Protein AF-A0A3M7LGT8-F1 (afdb_monomer)

Organism: NCBI:txid2305228

Foldseek 3Di:
DEDEQDQEQDPPPCNVVVLVVVLVVVVPDPDDEYEYECPNHPYHDPVVVVVVVVSVVVCVVVVHHYYYHD

Secondary structure (DSSP, 8-state):
-EEE--SEE-TTTHHHHHHHHHHHHHHT--S--EEEE-TT--EE-HHHHHHHHHHHHHHHHTT--EEEE-

Mean predicted aligned error: 5.45 Å

Solvent-accessible surface area (backbone atoms only — not comparable to full-atom values): 4019 Å² total; per-residue (Å²): 86,81,45,76,53,58,47,60,35,37,81,78,61,60,32,50,51,50,56,50,53,55,46,61,56,49,74,74,59,78,96,60,54,37,34,43,34,39,71,62,48,79,41,71,39,68,72,56,49,52,52,51,49,56,49,51,53,52,35,51,75,69,73,48,53,70,46,84,42,106

Structure (mmCIF, N/CA/C/O backbone):
data_AF-A0A3M7LGT8-F1
#
_entry.id   AF-A0A3M7LGT8-F1
#
loop_
_atom_site.group_PDB
_atom_site.id
_atom_site.type_symbol
_atom_site.label_atom_id
_atom_site.label_alt_id
_atom_site.label_comp_id
_atom_site.label_asym_id
_atom_site.label_entity_id
_atom_site.label_seq_id
_atom_site.pdbx_PDB_ins_code
_atom_site.Cartn_x
_atom_site.Cartn_y
_atom_site.Cartn_z
_atom_site.occupancy
_atom_site.B_iso_or_equiv
_atom_site.auth_seq_id
_atom_site.auth_comp_id
_atom_site.auth_asym_id
_atom_site.auth_atom_id
_atom_site.pdbx_PDB_model_num
ATOM 1 N N . MET A 1 1 ? 2.005 4.203 14.030 1.00 81.00 1 MET A N 1
ATOM 2 C CA . MET A 1 1 ? 3.193 3.669 13.323 1.00 81.00 1 MET A CA 1
ATOM 3 C C . MET A 1 1 ? 3.300 4.291 11.935 1.00 81.00 1 MET A C 1
ATOM 5 O O . MET A 1 1 ? 2.265 4.506 11.319 1.00 81.00 1 MET A O 1
ATOM 9 N N . ILE A 1 2 ? 4.508 4.596 11.443 1.00 83.31 2 ILE A N 1
ATOM 10 C CA . ILE A 1 2 ? 4.721 5.185 10.106 1.00 83.31 2 ILE A CA 1
ATOM 11 C C . ILE A 1 2 ? 5.456 4.180 9.220 1.00 83.31 2 ILE A C 1
ATOM 13 O O . ILE A 1 2 ? 6.501 3.666 9.611 1.00 83.31 2 ILE A O 1
ATOM 17 N N . PHE A 1 3 ? 4.929 3.955 8.021 1.00 82.06 3 PHE A N 1
ATOM 18 C CA . PHE A 1 3 ? 5.515 3.105 6.997 1.00 82.06 3 PHE A CA 1
ATOM 19 C C . PHE A 1 3 ? 5.873 3.921 5.757 1.00 82.06 3 PHE A C 1
ATOM 21 O O . PHE A 1 3 ? 4.993 4.429 5.061 1.00 82.06 3 PHE A O 1
ATOM 28 N N . SER A 1 4 ? 7.166 4.021 5.469 1.00 84.62 4 SER A N 1
ATOM 29 C CA . SER A 1 4 ? 7.673 4.756 4.309 1.00 84.62 4 SER A CA 1
ATOM 30 C C . SER A 1 4 ? 7.722 3.865 3.075 1.00 84.62 4 SER A C 1
ATOM 32 O O . SER A 1 4 ? 8.537 2.946 3.016 1.00 84.62 4 SER A O 1
ATOM 34 N N . LEU A 1 5 ? 6.899 4.161 2.069 1.00 84.12 5 LEU A N 1
ATOM 35 C CA . LEU A 1 5 ? 6.909 3.402 0.823 1.00 84.12 5 LEU A CA 1
ATOM 36 C C . LEU A 1 5 ? 8.174 3.689 -0.009 1.00 84.12 5 LEU A C 1
ATOM 38 O O . LEU A 1 5 ? 8.710 4.804 0.014 1.00 84.12 5 LEU A O 1
ATOM 42 N N . PRO A 1 6 ? 8.669 2.698 -0.774 1.00 83.38 6 PRO A N 1
ATOM 43 C CA . PRO A 1 6 ? 9.846 2.877 -1.612 1.00 83.38 6 PRO A CA 1
ATOM 44 C C . PRO A 1 6 ? 9.565 3.825 -2.785 1.00 83.38 6 PRO A C 1
ATOM 46 O O . PRO A 1 6 ? 8.454 3.897 -3.302 1.00 83.38 6 PRO A O 1
ATOM 49 N N . ILE A 1 7 ? 10.615 4.492 -3.278 1.00 85.25 7 ILE A N 1
ATOM 50 C CA . ILE A 1 7 ? 10.537 5.446 -4.401 1.00 85.25 7 ILE A CA 1
ATOM 51 C C . ILE A 1 7 ? 9.889 4.864 -5.667 1.00 85.25 7 ILE A C 1
ATOM 53 O O . ILE A 1 7 ? 9.238 5.585 -6.422 1.00 85.25 7 ILE A O 1
ATOM 57 N N . SER A 1 8 ? 10.052 3.560 -5.906 1.00 83.25 8 SER A N 1
ATOM 58 C CA . SER A 1 8 ? 9.403 2.847 -7.002 1.00 83.25 8 SER A CA 1
ATOM 59 C C . SER A 1 8 ? 8.850 1.515 -6.507 1.00 83.25 8 SER A C 1
ATOM 61 O O . SER A 1 8 ? 9.603 0.623 -6.120 1.00 83.25 8 SER A O 1
ATOM 63 N N . VAL A 1 9 ? 7.526 1.383 -6.537 1.00 80.38 9 VAL A N 1
ATOM 64 C CA . VAL A 1 9 ? 6.798 0.170 -6.164 1.00 80.38 9 VAL A CA 1
ATOM 65 C C . VAL A 1 9 ? 6.538 -0.629 -7.444 1.00 80.38 9 VAL A C 1
ATOM 67 O O . VAL A 1 9 ? 5.625 -0.323 -8.214 1.00 80.38 9 VAL A O 1
ATOM 70 N N . ARG A 1 10 ? 7.400 -1.617 -7.710 1.00 82.00 10 ARG A N 1
ATOM 71 C CA . ARG A 1 1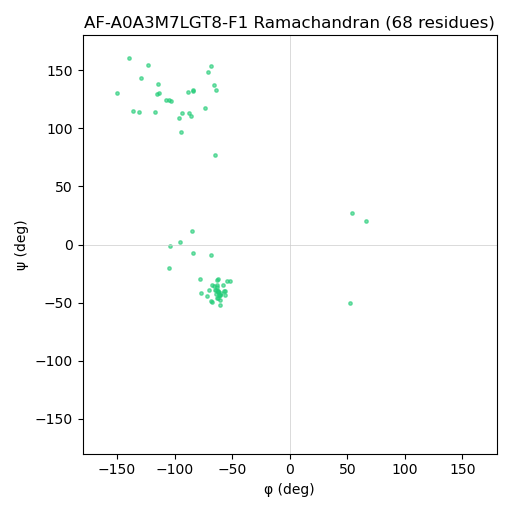0 ? 7.371 -2.484 -8.903 1.00 82.00 10 ARG A CA 1
ATOM 72 C C . ARG A 1 10 ? 7.276 -3.953 -8.514 1.00 82.00 10 ARG A C 1
ATOM 74 O O . ARG A 1 10 ? 7.734 -4.354 -7.446 1.00 82.00 10 ARG A O 1
ATOM 81 N N . SER A 1 11 ? 6.732 -4.756 -9.425 1.00 65.75 11 SER A N 1
ATOM 82 C CA . SER A 1 11 ? 6.580 -6.210 -9.256 1.00 65.75 11 SER A CA 1
ATOM 83 C C . SER A 1 11 ? 7.908 -6.969 -9.264 1.00 65.75 11 SER A C 1
ATOM 85 O O . SER A 1 11 ? 7.925 -8.153 -8.947 1.00 65.75 11 SER A O 1
ATOM 87 N N . GLU A 1 12 ? 9.018 -6.305 -9.607 1.00 68.94 12 GLU A N 1
ATOM 88 C CA . GLU A 1 12 ? 10.379 -6.835 -9.501 1.00 68.94 12 GLU A CA 1
ATOM 89 C C . GLU A 1 12 ? 10.740 -7.064 -8.025 1.00 68.94 12 GLU A C 1
ATOM 91 O O . GLU A 1 12 ? 11.423 -6.251 -7.413 1.00 68.94 12 GLU A O 1
ATOM 96 N N . VAL A 1 13 ? 10.215 -8.159 -7.465 1.00 55.38 13 VAL A N 1
ATOM 97 C CA . VAL A 1 13 ? 10.448 -8.822 -6.167 1.00 55.38 13 VAL A CA 1
ATOM 98 C C . VAL A 1 13 ? 10.349 -7.934 -4.918 1.00 55.38 13 VAL A C 1
ATOM 100 O O . VAL A 1 13 ? 9.620 -8.261 -3.989 1.00 55.38 13 VAL A O 1
ATOM 103 N N . ARG A 1 14 ? 11.028 -6.789 -4.869 1.00 61.12 14 ARG A N 1
ATOM 104 C CA . ARG A 1 14 ? 11.088 -5.894 -3.712 1.00 61.12 14 ARG A CA 1
ATOM 105 C C . ARG A 1 14 ? 9.772 -5.174 -3.436 1.00 61.12 14 ARG A C 1
ATOM 107 O O . ARG A 1 14 ? 9.427 -5.048 -2.274 1.00 61.12 14 ARG A O 1
ATOM 114 N N . GLY A 1 15 ? 9.030 -4.719 -4.450 1.00 60.34 15 GLY A N 1
ATOM 115 C CA . GLY A 1 15 ? 7.789 -3.961 -4.222 1.00 60.34 15 GLY A CA 1
ATOM 116 C C . GLY A 1 15 ? 6.642 -4.826 -3.699 1.00 60.34 15 GLY A C 1
ATOM 117 O O . GLY A 1 15 ? 5.982 -4.445 -2.737 1.00 60.34 15 GLY A O 1
ATOM 118 N N . TYR A 1 16 ? 6.443 -6.009 -4.289 1.00 65.94 16 TYR A N 1
ATOM 119 C CA . TYR A 1 16 ? 5.428 -6.963 -3.831 1.00 65.94 16 TYR A CA 1
ATOM 120 C C . TYR A 1 16 ? 5.772 -7.537 -2.455 1.00 65.94 16 TYR A C 1
ATOM 122 O O . TYR A 1 16 ? 4.942 -7.473 -1.556 1.00 65.94 16 TYR A O 1
ATOM 130 N N . ASN A 1 17 ? 7.005 -8.023 -2.259 1.00 69.69 17 ASN A N 1
ATOM 131 C CA . ASN A 1 17 ? 7.404 -8.590 -0.970 1.00 69.69 17 ASN A CA 1
ATOM 132 C C . ASN A 1 17 ? 7.368 -7.543 0.145 1.00 69.69 17 ASN A C 1
ATOM 134 O O . ASN A 1 17 ? 6.965 -7.876 1.249 1.00 69.69 17 ASN A O 1
ATOM 138 N N . TYR A 1 18 ? 7.726 -6.285 -0.146 1.00 70.62 18 TYR A N 1
ATOM 139 C CA . TYR A 1 18 ? 7.595 -5.189 0.814 1.00 70.62 18 TYR A CA 1
ATOM 140 C C . TYR A 1 18 ? 6.134 -4.939 1.190 1.00 70.62 18 TYR A C 1
ATOM 142 O O . TYR A 1 18 ? 5.823 -4.813 2.367 1.00 70.62 18 TYR A O 1
ATOM 150 N N . LEU A 1 19 ? 5.220 -4.894 0.214 1.00 73.31 19 LEU A N 1
ATOM 151 C CA . LEU A 1 19 ? 3.793 -4.736 0.501 1.00 73.31 19 LEU A CA 1
ATOM 152 C C . LEU A 1 19 ? 3.228 -5.935 1.276 1.00 73.31 19 LEU A C 1
ATOM 154 O O . LEU A 1 19 ? 2.435 -5.730 2.188 1.00 73.31 19 LEU A O 1
ATOM 158 N N . ALA A 1 20 ? 3.653 -7.158 0.957 1.00 73.88 20 ALA A N 1
ATOM 159 C CA . ALA A 1 20 ? 3.220 -8.371 1.642 1.00 73.88 20 ALA A CA 1
ATOM 160 C C . ALA A 1 20 ? 3.736 -8.444 3.091 1.00 73.88 20 ALA A C 1
ATOM 162 O O . ALA A 1 20 ? 2.940 -8.639 4.005 1.00 73.88 20 ALA A O 1
ATOM 163 N N . SER A 1 21 ? 5.030 -8.201 3.330 1.00 75.88 21 SER A N 1
ATOM 164 C CA . SER A 1 21 ? 5.610 -8.214 4.684 1.00 75.88 21 SER A CA 1
ATOM 165 C C . SER A 1 21 ? 4.992 -7.136 5.571 1.00 75.88 21 SER A C 1
ATOM 167 O O . SER A 1 21 ? 4.652 -7.363 6.726 1.00 75.88 21 SER A O 1
ATOM 169 N N . LEU A 1 22 ? 4.766 -5.960 4.990 1.00 71.50 22 LEU A N 1
ATOM 170 C CA . LEU A 1 22 ? 4.095 -4.847 5.641 1.00 71.50 22 LEU A CA 1
ATOM 171 C C . LEU A 1 22 ? 2.651 -5.198 6.024 1.00 71.50 22 LEU A C 1
ATOM 173 O O . LEU A 1 22 ? 2.131 -4.663 6.998 1.00 71.50 22 LEU A O 1
ATOM 177 N N . MET A 1 23 ? 1.991 -6.091 5.285 1.00 71.25 23 MET A N 1
ATOM 178 C CA . MET A 1 23 ? 0.656 -6.580 5.632 1.00 71.25 23 MET A CA 1
ATOM 179 C C . MET A 1 23 ? 0.6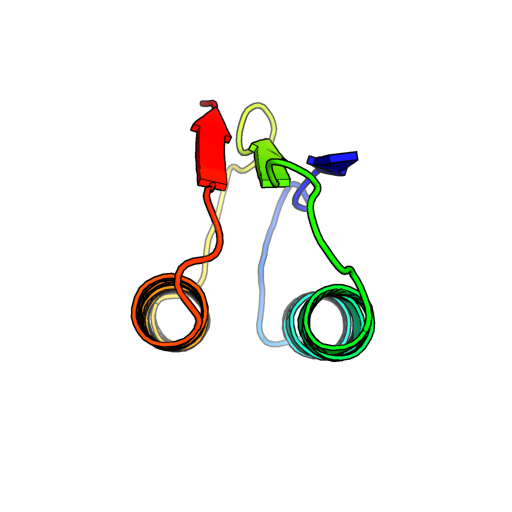58 -7.607 6.754 1.00 71.25 23 MET A C 1
ATOM 181 O O . MET A 1 23 ? -0.175 -7.507 7.653 1.00 71.25 23 MET A O 1
ATOM 185 N N . GLU A 1 24 ? 1.607 -8.538 6.751 1.00 73.81 24 GLU A N 1
ATOM 186 C CA . GLU A 1 24 ? 1.776 -9.488 7.855 1.00 73.81 24 GLU A CA 1
ATOM 187 C C . GLU A 1 24 ? 2.063 -8.765 9.178 1.00 73.81 24 GLU A C 1
ATOM 189 O O . GLU A 1 24 ? 1.467 -9.082 10.209 1.00 73.81 24 GLU 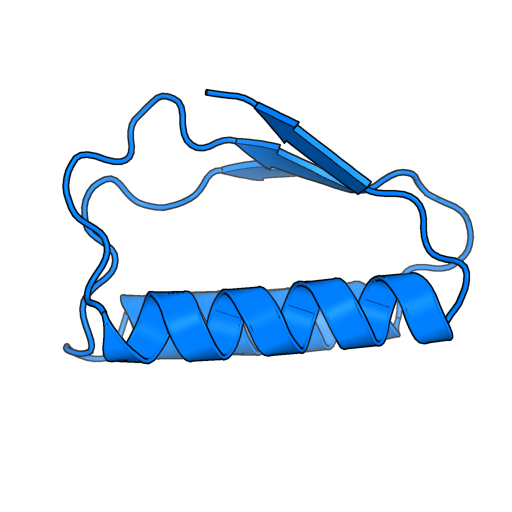A O 1
ATOM 194 N N . GLU A 1 25 ? 2.902 -7.726 9.146 1.00 69.62 25 GLU A N 1
ATOM 195 C CA . GLU A 1 25 ? 3.164 -6.882 10.316 1.00 69.62 25 GLU A CA 1
ATOM 196 C C . GLU A 1 25 ? 1.894 -6.162 10.794 1.00 69.62 25 GLU A C 1
ATOM 198 O O . GLU A 1 25 ? 1.623 -6.112 11.993 1.00 69.62 25 GLU A O 1
ATOM 203 N N . LYS A 1 26 ? 1.063 -5.654 9.874 1.00 67.00 26 LYS A N 1
ATOM 204 C CA . LYS A 1 26 ? -0.177 -4.936 10.213 1.00 67.00 26 LYS A CA 1
ATOM 205 C C . LYS A 1 26 ? -1.252 -5.800 10.842 1.00 67.00 26 LYS A C 1
ATOM 207 O O . LYS A 1 26 ? -1.996 -5.280 11.675 1.00 67.00 26 LYS A O 1
ATOM 212 N N . ILE A 1 27 ? -1.385 -7.067 10.451 1.00 61.84 27 ILE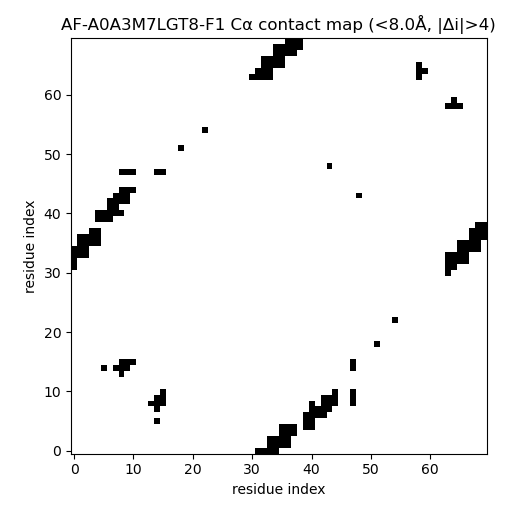 A N 1
ATOM 213 C CA . ILE A 1 27 ? -2.389 -7.973 11.034 1.00 61.84 27 ILE A CA 1
ATOM 214 C C . ILE A 1 27 ? -2.184 -8.064 12.550 1.00 61.84 27 ILE A C 1
ATOM 216 O O . ILE A 1 27 ? -3.149 -7.945 13.301 1.00 61.84 27 ILE A O 1
ATOM 220 N N . ASN A 1 28 ? -0.927 -8.109 12.990 1.00 66.56 28 ASN A N 1
ATOM 221 C CA . ASN A 1 28 ? -0.552 -8.288 14.391 1.00 66.56 28 ASN A CA 1
ATOM 222 C C . ASN A 1 28 ? -0.531 -6.996 15.226 1.00 66.56 28 ASN A C 1
ATOM 224 O O . ASN A 1 28 ? -0.354 -7.057 16.441 1.00 66.56 28 ASN A O 1
ATOM 228 N N . ILE A 1 29 ? -0.696 -5.821 14.609 1.00 66.62 29 ILE A N 1
ATOM 229 C CA . ILE A 1 29 ? -0.715 -4.552 15.345 1.00 66.62 29 ILE A CA 1
ATOM 230 C C . ILE A 1 29 ? -2.131 -4.287 15.852 1.00 66.62 29 ILE A C 1
ATOM 232 O O . ILE A 1 29 ? -3.048 -3.981 15.083 1.00 66.62 29 ILE A O 1
ATOM 236 N N . GLU A 1 30 ? -2.286 -4.380 17.165 1.00 62.22 30 GLU A N 1
ATOM 237 C CA . GLU A 1 30 ? -3.475 -3.960 17.891 1.00 62.22 30 GLU A CA 1
ATOM 238 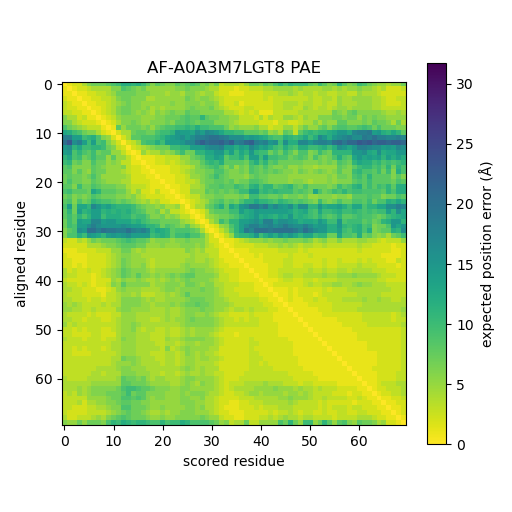C C . GLU A 1 30 ? -3.374 -2.470 18.279 1.00 62.22 30 GLU A C 1
ATOM 240 O O . GLU A 1 30 ? -2.377 -2.014 18.838 1.00 62.22 30 GLU A O 1
ATOM 245 N N . HIS A 1 31 ? -4.435 -1.707 17.992 1.00 63.03 31 HIS A N 1
ATOM 246 C CA . HIS A 1 31 ? -4.715 -0.379 18.565 1.00 63.03 31 HIS A CA 1
ATOM 247 C C . HIS A 1 31 ? -3.769 0.797 18.231 1.00 63.03 31 HIS A C 1
ATOM 249 O O . HIS A 1 31 ? -3.805 1.815 18.924 1.00 63.03 31 HIS A O 1
ATOM 255 N N . GLN A 1 32 ? -2.982 0.745 17.150 1.00 69.75 32 GLN A N 1
ATOM 256 C CA . GLN A 1 32 ? -2.229 1.917 16.672 1.00 69.75 32 GLN A CA 1
ATOM 257 C C . GLN A 1 32 ? -2.694 2.408 15.302 1.00 69.75 32 GLN A C 1
ATOM 259 O O . GLN A 1 32 ? -2.901 1.625 14.382 1.00 69.75 32 GLN A O 1
ATOM 264 N N . GLU A 1 33 ? -2.795 3.731 15.163 1.00 82.69 33 GLU A N 1
ATOM 265 C CA . GLU A 1 33 ? -3.006 4.391 13.876 1.00 82.69 33 GLU A CA 1
ATOM 266 C C . GLU A 1 33 ? -1.807 4.147 12.947 1.00 82.69 33 GLU A C 1
ATOM 268 O O . GLU A 1 33 ? -0.642 4.275 13.350 1.00 82.69 33 GLU A O 1
ATOM 273 N N . ILE A 1 34 ? -2.089 3.777 11.700 1.00 86.00 34 ILE A N 1
ATOM 274 C CA . ILE A 1 34 ? -1.089 3.423 10.691 1.00 86.00 34 ILE A CA 1
ATOM 275 C C . ILE A 1 34 ? -0.962 4.567 9.683 1.00 86.00 34 ILE A C 1
ATOM 277 O O . ILE A 1 34 ? -1.933 4.944 9.047 1.00 86.00 34 ILE A O 1
ATOM 281 N N . THR A 1 35 ? 0.227 5.117 9.471 1.00 89.62 35 THR A N 1
ATOM 282 C CA . THR A 1 35 ? 0.459 6.117 8.418 1.00 89.62 35 THR A CA 1
ATOM 283 C C . THR A 1 35 ? 1.263 5.508 7.280 1.00 89.62 35 THR A C 1
ATOM 285 O O . THR A 1 35 ? 2.373 5.026 7.501 1.00 89.62 35 THR A O 1
ATOM 288 N N . PHE A 1 36 ? 0.735 5.577 6.061 1.00 89.50 36 PHE A N 1
ATOM 289 C CA . PHE A 1 36 ? 1.454 5.256 4.830 1.00 89.50 36 PHE A CA 1
ATOM 290 C C . PHE A 1 36 ? 2.057 6.537 4.252 1.00 89.50 36 PHE A C 1
ATOM 292 O O . PHE A 1 36 ? 1.320 7.439 3.855 1.00 89.50 36 PHE A O 1
ATOM 299 N N . ASP A 1 37 ? 3.387 6.637 4.240 1.00 90.44 37 ASP A N 1
ATOM 300 C CA . ASP A 1 37 ? 4.119 7.803 3.739 1.00 90.44 37 ASP A CA 1
ATOM 301 C C . ASP A 1 37 ? 4.562 7.572 2.283 1.00 90.44 37 ASP A C 1
ATOM 303 O O . ASP A 1 37 ? 5.452 6.766 1.993 1.00 90.44 37 ASP A O 1
ATOM 307 N N . PHE A 1 38 ? 3.907 8.289 1.371 1.00 90.56 38 PHE A N 1
ATOM 308 C CA . PHE A 1 38 ? 4.116 8.296 -0.074 1.00 90.56 38 PHE A CA 1
ATOM 309 C C . PHE A 1 38 ? 5.034 9.427 -0.545 1.00 90.56 38 PHE A C 1
ATOM 311 O O . PHE A 1 38 ? 5.276 9.529 -1.745 1.00 90.56 38 PHE A O 1
ATOM 318 N N . LYS A 1 39 ? 5.585 10.255 0.353 1.00 92.25 39 LYS A N 1
ATOM 319 C CA . LYS A 1 39 ? 6.300 11.497 0.004 1.00 92.25 39 LYS A CA 1
ATOM 320 C C . LYS A 1 39 ? 7.403 11.327 -1.042 1.00 92.25 39 LYS A C 1
ATOM 322 O O . LYS A 1 39 ? 7.698 12.237 -1.812 1.00 92.25 39 LYS A O 1
ATOM 327 N N . ASN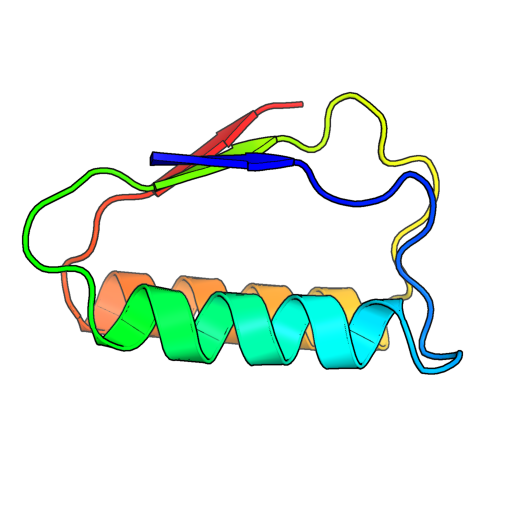 A 1 40 ? 8.046 10.161 -1.059 1.00 88.12 40 ASN A N 1
ATOM 328 C CA . ASN A 1 40 ? 9.132 9.859 -1.987 1.00 88.12 40 ASN A CA 1
ATOM 329 C C . ASN A 1 40 ? 8.714 8.939 -3.143 1.00 88.12 40 ASN A C 1
ATOM 331 O O . ASN A 1 40 ? 9.555 8.631 -3.984 1.00 88.12 40 ASN A O 1
ATOM 335 N N . VAL A 1 41 ? 7.460 8.484 -3.206 1.00 89.75 41 VAL A N 1
ATOM 336 C CA . VAL A 1 41 ? 6.973 7.550 -4.228 1.00 89.75 41 VAL A CA 1
ATOM 337 C C . VAL A 1 41 ? 6.828 8.286 -5.558 1.00 89.75 41 VAL A C 1
ATOM 339 O O . VAL A 1 41 ? 6.033 9.206 -5.702 1.00 89.75 41 VAL A O 1
ATOM 342 N N . ARG A 1 42 ? 7.600 7.861 -6.560 1.00 90.12 42 ARG A N 1
ATOM 343 C CA . ARG A 1 42 ? 7.564 8.406 -7.929 1.00 90.12 42 ARG A CA 1
ATOM 344 C C . ARG A 1 42 ? 6.866 7.491 -8.922 1.00 90.12 42 ARG A C 1
ATOM 346 O O . ARG A 1 42 ? 6.487 7.931 -10.001 1.00 90.12 42 ARG A O 1
ATOM 353 N N . PHE A 1 43 ? 6.746 6.209 -8.594 1.00 88.69 43 PHE A N 1
ATOM 354 C CA . PHE A 1 43 ? 6.091 5.230 -9.449 1.00 88.69 43 PHE A CA 1
ATOM 355 C C . PHE A 1 43 ? 5.460 4.129 -8.607 1.00 88.69 43 PHE A C 1
ATOM 357 O O . PHE A 1 43 ? 6.143 3.523 -7.781 1.00 88.69 43 PHE A O 1
ATOM 364 N N . PHE A 1 44 ? 4.193 3.836 -8.878 1.00 88.19 44 PHE A N 1
ATOM 365 C CA . PHE A 1 44 ? 3.452 2.744 -8.264 1.00 88.19 44 PHE A CA 1
ATOM 366 C C . PHE A 1 44 ? 2.768 1.948 -9.376 1.00 88.19 44 PHE A C 1
ATOM 368 O O . PHE A 1 44 ? 1.931 2.475 -10.107 1.00 88.19 44 PHE A O 1
ATOM 375 N N . GLN A 1 45 ? 3.181 0.695 -9.563 1.00 88.25 45 GLN A N 1
ATOM 376 C CA . GLN A 1 45 ? 2.639 -0.150 -10.623 1.00 88.25 45 GLN A CA 1
ATOM 377 C C . GLN A 1 45 ? 1.155 -0.459 -10.368 1.00 88.25 45 GLN A C 1
ATOM 379 O O . GLN A 1 45 ? 0.778 -0.799 -9.251 1.00 88.25 45 GLN A O 1
ATOM 384 N N . ALA A 1 46 ? 0.322 -0.394 -11.410 1.00 88.19 46 ALA 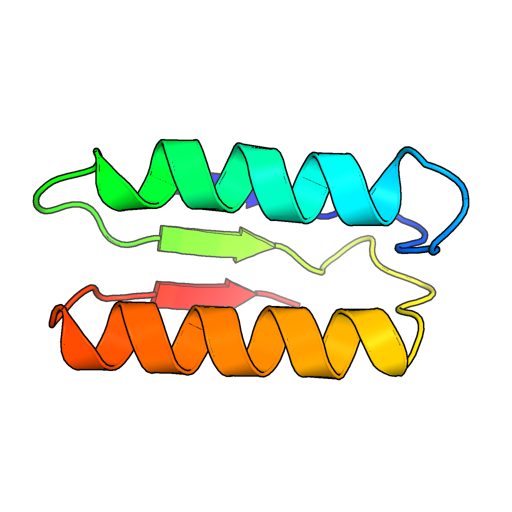A N 1
ATOM 385 C CA . ALA A 1 46 ? -1.136 -0.489 -11.282 1.00 88.19 46 ALA A CA 1
ATOM 386 C C . ALA A 1 46 ? -1.631 -1.766 -10.574 1.00 88.19 46 ALA A C 1
ATOM 388 O O . ALA A 1 46 ? -2.530 -1.700 -9.740 1.00 88.19 46 ALA A O 1
ATOM 389 N N . ASN A 1 47 ? -1.018 -2.921 -10.849 1.00 84.94 47 ASN A N 1
ATOM 390 C CA . ASN A 1 47 ? -1.356 -4.178 -10.171 1.00 84.94 47 ASN A CA 1
ATOM 391 C C . ASN A 1 47 ? -1.065 -4.125 -8.662 1.00 84.94 47 ASN A C 1
ATOM 393 O O . ASN A 1 47 ? -1.813 -4.684 -7.867 1.00 84.94 47 ASN A O 1
ATOM 397 N N . LEU A 1 48 ? -0.003 -3.426 -8.260 1.00 87.19 48 LEU A N 1
ATOM 398 C CA . LEU A 1 48 ? 0.328 -3.233 -6.854 1.00 87.19 48 LEU A CA 1
ATOM 399 C C . LEU A 1 48 ? -0.557 -2.152 -6.217 1.00 87.19 48 LEU A C 1
ATOM 401 O O . LEU A 1 48 ? -0.837 -2.248 -5.026 1.00 87.19 48 LEU A O 1
ATOM 405 N N . CYS A 1 49 ? -1.028 -1.152 -6.973 1.00 88.56 49 CYS A N 1
ATOM 406 C CA . CYS A 1 49 ? -2.036 -0.206 -6.478 1.00 88.56 49 CYS A CA 1
ATOM 407 C C . CYS A 1 49 ? -3.330 -0.939 -6.109 1.00 88.56 49 CYS A C 1
ATOM 409 O O . CYS A 1 49 ? -3.886 -0.685 -5.048 1.00 88.56 49 CYS A O 1
ATOM 411 N N . ALA A 1 50 ? -3.781 -1.876 -6.952 1.00 88.44 50 ALA A N 1
ATOM 412 C CA . ALA A 1 50 ? -4.952 -2.703 -6.663 1.00 88.44 50 ALA A CA 1
ATOM 413 C C . ALA A 1 50 ? -4.747 -3.555 -5.398 1.00 88.44 50 ALA A C 1
ATOM 415 O O . ALA A 1 50 ? -5.620 -3.606 -4.536 1.00 88.44 50 ALA A O 1
ATOM 416 N N . PHE A 1 51 ? -3.562 -4.154 -5.246 1.00 86.56 51 PHE A N 1
ATOM 417 C CA . PHE A 1 51 ? -3.195 -4.881 -4.030 1.00 86.56 51 PHE A CA 1
ATOM 418 C C . PHE A 1 51 ? -3.202 -3.983 -2.779 1.00 86.56 51 PHE A C 1
ATOM 420 O O . PHE A 1 51 ? -3.714 -4.373 -1.730 1.00 86.56 51 PHE A O 1
ATOM 427 N N . PHE A 1 52 ? -2.663 -2.764 -2.885 1.00 88.75 52 PHE A N 1
ATOM 428 C CA . PHE A 1 52 ? -2.684 -1.784 -1.799 1.00 88.75 52 PHE A CA 1
ATOM 429 C C . PHE A 1 52 ? -4.109 -1.304 -1.470 1.00 88.75 52 PHE A C 1
ATOM 431 O O . PHE A 1 52 ? -4.431 -1.114 -0.302 1.00 88.75 52 PHE A O 1
ATOM 438 N N . GLY A 1 53 ? -4.981 -1.166 -2.470 1.00 90.44 53 GLY A N 1
ATOM 439 C 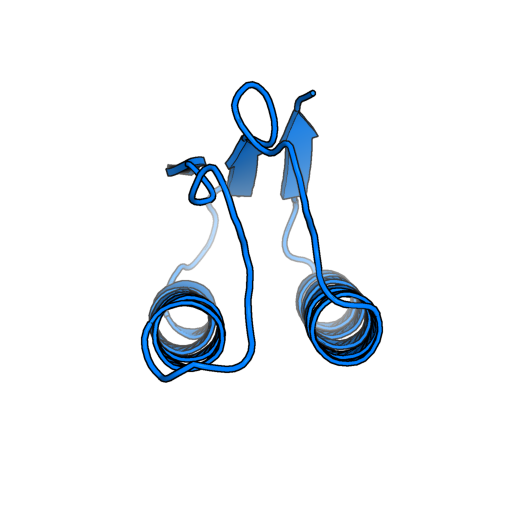CA . GLY A 1 53 ? -6.400 -0.866 -2.268 1.00 90.44 53 GLY A CA 1
ATOM 440 C C . GLY A 1 53 ? -7.105 -1.952 -1.455 1.00 90.44 53 GLY A C 1
ATOM 441 O O . GLY A 1 53 ? -7.654 -1.657 -0.399 1.00 90.44 53 GLY A O 1
ATOM 442 N N . ALA A 1 54 ? -6.978 -3.216 -1.869 1.00 89.56 54 ALA A N 1
ATOM 443 C CA . ALA A 1 54 ? -7.530 -4.358 -1.128 1.00 89.56 54 ALA A CA 1
ATOM 444 C C . ALA A 1 54 ? -6.978 -4.447 0.308 1.00 89.56 54 ALA A C 1
ATOM 446 O O . ALA A 1 54 ? -7.675 -4.805 1.254 1.00 89.56 54 ALA A O 1
ATOM 447 N N . THR A 1 55 ? -5.710 -4.073 0.483 1.00 85.50 55 THR A N 1
ATOM 448 C CA . THR A 1 55 ? -5.072 -3.923 1.793 1.00 85.50 55 THR A CA 1
ATOM 449 C C . THR A 1 55 ? -5.769 -2.873 2.661 1.00 85.50 55 THR A C 1
ATOM 451 O O . THR A 1 55 ? -6.012 -3.129 3.837 1.00 85.50 55 THR A O 1
ATOM 454 N N . CYS A 1 56 ? -6.060 -1.690 2.119 1.00 88.50 56 CYS A N 1
ATOM 455 C CA . CYS A 1 56 ? -6.772 -0.643 2.845 1.00 88.50 56 CYS A CA 1
ATOM 456 C C . CYS A 1 56 ? -8.178 -1.103 3.236 1.00 88.50 56 CYS A C 1
ATOM 458 O O . CYS A 1 56 ? -8.525 -0.981 4.405 1.00 88.50 56 CYS A O 1
ATOM 460 N N . GLU A 1 57 ? -8.924 -1.714 2.313 1.00 90.12 57 GLU A N 1
ATOM 461 C CA . GLU A 1 57 ? -10.263 -2.258 2.583 1.00 90.12 57 GLU A CA 1
ATOM 462 C C . GLU A 1 57 ? -10.256 -3.271 3.739 1.00 90.12 57 GLU A C 1
ATOM 464 O O . GLU A 1 57 ? -11.094 -3.195 4.635 1.00 90.12 57 GLU A O 1
ATOM 469 N N . TYR A 1 58 ? -9.267 -4.171 3.777 1.00 85.81 58 TYR A N 1
ATOM 470 C CA . TYR A 1 58 ? -9.100 -5.114 4.888 1.00 85.81 58 TYR A CA 1
ATOM 471 C C . TYR A 1 58 ? -8.826 -4.411 6.230 1.00 85.81 58 TYR A C 1
ATOM 473 O O . TYR A 1 58 ? -9.343 -4.804 7.272 1.00 85.81 58 TYR A O 1
ATOM 481 N N . LEU A 1 59 ? -8.010 -3.354 6.239 1.00 85.00 59 LEU A N 1
ATOM 482 C CA . LEU A 1 59 ? -7.759 -2.593 7.468 1.00 85.00 59 LEU A CA 1
ATOM 483 C C . LEU A 1 59 ? -9.033 -1.898 7.965 1.00 85.00 59 LEU A C 1
ATOM 485 O O . LEU A 1 59 ? -9.278 -1.887 9.171 1.00 85.00 59 LEU A O 1
ATOM 489 N N . GLU A 1 60 ? -9.847 -1.360 7.055 1.00 87.19 60 GLU A N 1
ATOM 490 C CA . GLU A 1 60 ? -11.140 -0.758 7.398 1.00 87.19 60 GLU A CA 1
ATOM 491 C C . GLU A 1 60 ? -12.115 -1.797 7.962 1.00 87.19 60 GLU A C 1
ATOM 493 O O . GLU A 1 60 ? -12.759 -1.522 8.976 1.00 87.19 60 GLU A O 1
ATOM 498 N N . SER A 1 61 ? -12.187 -3.003 7.378 1.00 88.38 61 SER A N 1
ATOM 499 C CA . SER A 1 61 ? -13.061 -4.075 7.886 1.00 88.38 61 SER A CA 1
ATOM 500 C C . SER A 1 61 ? -12.683 -4.534 9.294 1.00 88.38 61 SER A C 1
ATOM 502 O O . SER A 1 61 ? -13.554 -4.889 10.084 1.00 88.38 61 SER A O 1
ATOM 504 N N . GLU A 1 62 ? -11.396 -4.454 9.635 1.00 86.12 62 GLU A N 1
ATOM 505 C CA . GLU A 1 62 ? -10.861 -4.745 10.970 1.00 86.12 62 GLU A CA 1
ATOM 506 C C . GLU A 1 62 ? -10.928 -3.534 11.929 1.00 86.12 62 GLU A C 1
ATOM 508 O O . GLU A 1 62 ? -10.306 -3.544 12.993 1.00 86.12 62 GLU A O 1
ATOM 513 N N . ASN A 1 63 ? -11.654 -2.464 11.573 1.00 85.94 63 ASN A N 1
ATOM 514 C CA . ASN A 1 63 ? -11.746 -1.204 12.328 1.00 85.94 63 ASN A CA 1
ATOM 515 C C . ASN A 1 63 ? -10.381 -0.555 12.645 1.00 85.94 63 ASN A C 1
ATOM 517 O O . ASN A 1 63 ? -10.236 0.184 13.627 1.00 85.94 63 ASN A O 1
ATOM 521 N N . LYS A 1 64 ? -9.360 -0.798 11.815 1.00 85.25 64 LYS A N 1
ATOM 522 C CA . LYS A 1 64 ? -8.039 -0.184 11.973 1.00 85.25 64 LYS A CA 1
ATOM 523 C C . LYS A 1 64 ? -8.028 1.198 11.327 1.00 85.25 64 LYS A C 1
ATOM 525 O O . LYS A 1 64 ? -8.424 1.378 10.180 1.00 85.25 64 LYS A O 1
ATOM 530 N N . LYS A 1 65 ? -7.519 2.193 12.057 1.00 86.62 65 LYS A N 1
ATOM 531 C CA . LYS A 1 65 ? -7.350 3.557 11.538 1.00 86.62 65 LYS A CA 1
ATOM 532 C C . LYS A 1 65 ? -6.046 3.679 10.763 1.00 86.62 65 LYS A C 1
ATOM 534 O O . LYS A 1 65 ? -4.988 3.292 11.269 1.00 86.62 65 LYS A O 1
ATOM 539 N N . PHE A 1 66 ? -6.104 4.276 9.576 1.00 88.06 66 PHE A N 1
ATOM 540 C CA . PHE A 1 66 ? -4.909 4.640 8.828 1.00 88.06 66 PHE A CA 1
ATOM 541 C C . PHE A 1 66 ? -5.019 6.004 8.149 1.00 88.06 66 PHE A C 1
ATOM 543 O O . PHE A 1 66 ? -6.104 6.536 7.935 1.00 88.06 66 PHE A O 1
ATOM 550 N N . LEU A 1 67 ? -3.859 6.557 7.805 1.00 91.94 67 LEU A N 1
ATOM 551 C CA . LEU A 1 67 ? -3.698 7.829 7.118 1.00 91.94 67 LEU A CA 1
ATOM 552 C C . LEU A 1 67 ? -2.778 7.650 5.913 1.00 91.94 67 LEU A C 1
ATOM 554 O O . LEU A 1 67 ? -1.789 6.915 5.968 1.00 91.94 67 LEU A O 1
ATOM 558 N N . LEU A 1 68 ? -3.086 8.368 4.838 1.00 91.31 68 LEU A N 1
ATOM 559 C CA . LEU A 1 68 ? -2.22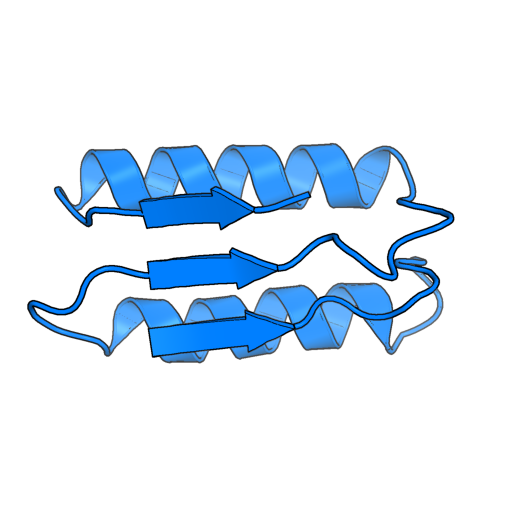6 8.485 3.666 1.00 91.31 68 LEU A CA 1
ATOM 560 C C . LEU A 1 68 ? -1.543 9.850 3.715 1.00 91.31 68 LEU A C 1
ATOM 562 O O . LEU A 1 68 ? -2.211 10.880 3.784 1.00 91.31 68 LEU A O 1
ATOM 566 N N . LYS A 1 69 ? -0.215 9.857 3.687 1.00 92.25 69 LYS A N 1
ATOM 567 C CA . LYS A 1 69 ? 0.599 11.072 3.662 1.00 92.25 69 LYS A CA 1
ATOM 568 C C . LYS A 1 69 ? 1.347 11.131 2.340 1.00 92.25 69 LYS A C 1
ATOM 570 O O . LYS A 1 69 ? 1.982 10.151 1.971 1.00 92.25 69 LYS A O 1
ATOM 575 N N . TYR A 1 70 ? 1.274 12.260 1.650 1.00 84.56 70 TYR A N 1
ATOM 576 C CA . TYR A 1 70 ? 1.869 12.489 0.332 1.00 84.56 70 TYR A CA 1
ATOM 577 C C . TYR A 1 70 ? 2.838 13.671 0.353 1.00 84.56 70 TYR A C 1
ATOM 579 O O . TYR A 1 70 ? 2.714 14.538 1.251 1.00 84.56 70 TYR A O 1
#

Nearest PDB structures (foldseek):
  1vc1-assembly1_B  TM=7.703E-01  e=1.739E-01  Thermotoga maritima
  1sbo-assembly1_A  TM=7.489E-01  e=2.807E-01  Thermotoga maritima
  1th8-assembly1_B  TM=7.786E-01  e=6.835E-01  Geobacillus stearothermophilus
  4xs5-assembly2_B  TM=6.717E-01  e=7.319E-01  Dyadobacter fermentans DSM 18053
  4xs5-assembly4_D  TM=3.725E-01  e=5.566E-01  Dyadobacter fermentans DSM 18053

Radius of gyration: 11.59 Å; Cα contacts (8 Å, |Δi|>4): 85; chains: 1; bounding box: 24×22×30 Å

pLDDT: mean 80.9, std 9.85, range [55.38, 92.25]

Sequence (70 aa):
MIFSLPISVRSEVRGYNYLASLMEEKINIEHQEITFDFKNVRFFQANLCAFFGATCEYLESENKKFLLKY